Protein 6XFK (pdb70)

Structure (mmCIF, N/CA/C/O backbone):
data_6XFK
#
_entry.id   6XFK
#
_cell.length_a   36.313
_cell.length_b   36.313
_cell.length_c   221.602
_cell.angle_alpha   90.000
_cell.angle_beta   90.000
_cell.angle_gamma   120.000
#
_symmetry.space_group_name_H-M   'P 65 2 2'
#
loop_
_entity.id
_entity.type
_entity.pdbx_description
1 polymer 'Type 3 secretion system pilotin'
2 polymer 'Type 3 secretion system secretin'
3 non-polymer 'SULFATE ION'
4 water water
#
loop_
_atom_site.group_PDB
_atom_site.id
_atom_site.type_symbol
_atom_site.label_atom_id
_atom_site.label_alt_id
_atom_site.label_comp_id
_atom_site.label_asym_id
_atom_site.label_entity_id
_atom_site.label_seq_id
_atom_site.pdbx_PDB_ins_code
_atom_site.Cartn_x
_atom_site.Cartn_y
_atom_site.Cartn_z
_atom_site.occupancy
_atom_site.B_iso_or_equiv
_atom_site.auth_seq_id
_atom_site.auth_comp_id
_atom_site.auth_asym_id
_atom_site.auth_atom_id
_atom_site.pdbx_PDB_model_num
ATOM 1 N N . PHE A 1 5 ? -3.514 29.522 15.716 1.00 71.70 84 PHE A N 1
ATOM 2 C CA . PHE A 1 5 ? -2.964 28.127 15.816 1.00 69.02 84 PHE A CA 1
ATOM 3 C C . PHE A 1 5 ? -4.062 27.059 15.748 1.00 67.07 84 PHE A C 1
ATOM 4 O O . PHE A 1 5 ? -3.831 25.919 15.216 1.00 57.37 84 PHE A O 1
ATOM 12 N N . CYS A 1 6 ? -5.191 27.328 16.401 1.00 71.07 85 CYS A N 1
ATOM 13 C CA . CYS A 1 6 ? -6.300 26.354 16.465 1.00 71.88 85 CYS A CA 1
ATOM 14 C C . CYS A 1 6 ? -6.836 26.120 15.036 1.00 70.60 85 CYS A C 1
ATOM 15 O O . CYS A 1 6 ? -7.027 24.885 14.634 1.00 61.43 85 CYS A O 1
ATOM 18 N N . GLU A 1 7 ? -6.967 27.181 14.227 1.00 70.23 86 GLU A N 1
ATOM 19 C CA . GLU A 1 7 ? -7.464 27.007 12.835 1.00 71.09 86 GLU A CA 1
ATOM 20 C C . GLU A 1 7 ? -6.393 26.291 12.001 1.00 66.79 86 GLU A C 1
ATOM 21 O O . GLU A 1 7 ? -6.756 25.410 11.112 1.00 60.69 86 GLU A O 1
ATOM 27 N N . LYS A 1 8 ? -5.125 26.665 12.199 1.00 61.86 87 LYS A N 1
ATOM 28 C CA . LYS A 1 8 ? -3.968 26.053 11.467 1.00 61.82 87 LYS A CA 1
ATOM 29 C C . LYS A 1 8 ? -3.980 24.53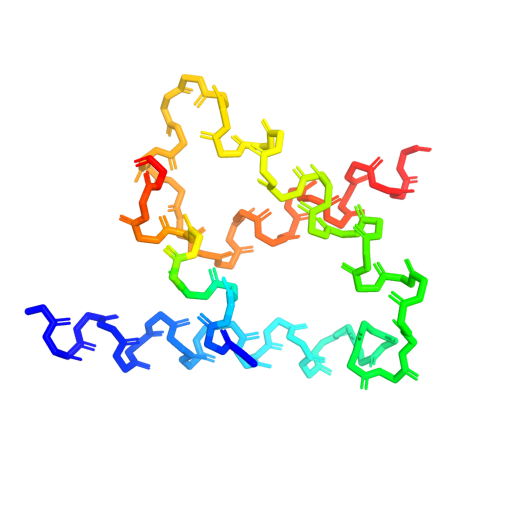4 11.704 1.00 55.15 87 LYS A C 1
ATOM 30 O O . LYS A 1 8 ? -3.775 23.726 10.755 1.00 53.03 87 LYS A O 1
ATOM 36 N N . TYR A 1 9 ? -4.181 24.145 12.955 1.00 51.18 88 TYR A N 1
ATOM 37 C CA . TYR A 1 9 ? -4.333 22.733 13.342 1.00 52.65 88 TYR A CA 1
ATOM 38 C C . TYR A 1 9 ? -5.477 22.044 12.561 1.00 51.08 88 TYR A C 1
ATOM 39 O O . TYR A 1 9 ? -5.228 20.951 12.059 1.00 44.86 88 TYR A O 1
ATOM 48 N N . LYS A 1 10 ? -6.708 22.589 12.605 1.00 53.55 89 LYS A N 1
ATOM 49 C CA . LYS A 1 10 ? -7.892 21.944 11.948 1.00 53.20 89 LYS A CA 1
ATOM 50 C C . LYS A 1 10 ? -7.556 21.765 10.474 1.00 51.67 89 LYS A C 1
ATOM 51 O O . LYS A 1 10 ? -7.870 20.700 9.891 1.00 51.69 89 LYS A O 1
ATOM 53 N N . GLN A 1 11 ? -6.918 22.746 9.853 1.00 50.56 90 GLN A N 1
ATOM 54 C CA . GLN A 1 11 ? -6.546 22.671 8.411 1.00 52.46 90 GLN A CA 1
ATOM 55 C C . GLN A 1 11 ? -5.438 21.641 8.101 1.00 47.55 90 GLN A C 1
ATOM 56 O O . GLN A 1 11 ? -5.462 21.005 6.986 1.00 39.41 90 GLN A O 1
ATOM 62 N N . THR A 1 12 ? -4.444 21.496 8.991 1.00 42.16 91 THR A N 1
ATOM 63 C CA . THR A 1 12 ? -3.402 20.458 8.902 1.00 39.41 91 THR A CA 1
ATOM 64 C C . THR A 1 12 ? -4.075 19.086 9.033 1.00 38.90 91 THR A C 1
ATOM 65 O O . THR A 1 12 ? -3.710 18.127 8.245 1.00 34.54 91 THR A O 1
ATOM 69 N N . LYS A 1 13 ? -5.032 18.947 9.958 1.00 36.61 92 LYS A N 1
ATOM 70 C CA . LYS A 1 13 ? -5.740 17.643 10.105 1.00 37.72 92 LYS A CA 1
ATOM 71 C C . LYS A 1 13 ? -6.480 17.358 8.798 1.00 37.68 92 LYS A C 1
ATOM 72 O O . LYS A 1 13 ? -6.561 16.177 8.393 1.00 40.45 92 LYS A O 1
ATOM 74 N N . GLU A 1 14 ? -7.132 18.369 8.197 1.00 38.99 93 GLU A N 1
ATOM 75 C CA . GLU A 1 14 ? -7.935 18.127 6.968 1.00 41.48 93 GLU A CA 1
ATOM 76 C C . GLU A 1 14 ? -7.018 17.618 5.845 1.00 38.14 93 GLU A C 1
ATOM 77 O O . GLU A 1 14 ? -7.403 16.667 5.056 1.00 38.02 93 GLU A O 1
ATOM 83 N N . GLN A 1 15 ? -5.855 18.244 5.697 1.00 37.77 94 GLN A N 1
ATOM 84 C CA . GLN A 1 15 ? -4.873 17.875 4.660 1.00 40.08 94 GLN A CA 1
ATOM 85 C C . GLN A 1 15 ? -4.403 16.458 4.873 1.00 37.73 94 GLN A C 1
ATOM 86 O O . GLN A 1 15 ? -4.305 15.692 3.868 1.00 37.91 94 GLN A O 1
ATOM 92 N N . ALA A 1 16 ? -4.139 16.103 6.124 1.00 34.75 95 ALA A N 1
ATOM 93 C CA . ALA A 1 16 ? -3.688 14.737 6.454 1.00 34.22 95 ALA A CA 1
ATOM 94 C C . ALA A 1 16 ? -4.801 13.765 6.048 1.00 36.21 95 ALA A C 1
ATOM 95 O O . ALA A 1 16 ? -4.496 12.692 5.401 1.00 35.31 95 ALA A O 1
ATOM 97 N N . LEU A 1 17 ? -6.053 14.126 6.294 1.00 34.78 96 LEU A N 1
ATOM 98 C CA . LEU A 1 17 ? -7.178 13.222 6.020 1.00 37.83 96 LEU A CA 1
ATOM 99 C C . LEU A 1 17 ? -7.203 12.899 4.533 1.00 36.40 96 LEU A C 1
ATOM 100 O O . LEU A 1 17 ? -7.345 11.698 4.202 1.00 33.43 96 LEU A O 1
ATOM 105 N N . THR A 1 18 ? -7.142 13.930 3.685 1.00 34.31 97 THR A N 1
ATOM 106 C CA . THR A 1 18 ? -7.169 13.752 2.219 1.00 34.83 97 THR A CA 1
ATOM 107 C C . THR A 1 18 ? -6.034 12.820 1.783 1.00 34.25 97 THR A C 1
ATOM 108 O O . THR A 1 18 ? -6.255 11.929 0.911 1.00 31.57 97 THR A O 1
ATOM 112 N N . PHE A 1 19 ? -4.809 12.980 2.293 1.00 32.29 98 PHE A N 1
ATOM 113 C CA . PHE A 1 19 ? -3.687 12.097 1.927 1.00 32.28 98 PHE A CA 1
ATOM 114 C C . PHE A 1 19 ? -4.049 10.636 2.308 1.00 35.02 98 PHE A C 1
ATOM 115 O O . PHE A 1 19 ? -3.822 9.668 1.538 1.00 36.16 98 PHE A O 1
ATOM 123 N N . PHE A 1 20 ? -4.606 10.413 3.501 1.00 34.34 99 PHE A N 1
ATOM 124 C CA . PHE A 1 20 ? -4.960 9.032 3.925 1.00 36.15 99 PHE A CA 1
ATOM 125 C C . PHE A 1 20 ? -6.165 8.469 3.163 1.00 39.42 99 PHE A C 1
ATOM 126 O O . PHE A 1 20 ? -6.221 7.224 3.059 1.00 39.00 99 PHE A O 1
ATOM 134 N N . GLN A 1 21 ? -7.037 9.307 2.601 1.00 38.32 100 GLN A N 1
ATOM 135 C CA . GLN A 1 21 ? -8.114 8.822 1.709 1.00 37.38 100 GLN A CA 1
ATOM 136 C C . GLN A 1 21 ? -7.503 8.412 0.361 1.00 38.65 100 GLN A C 1
ATOM 137 O O . GL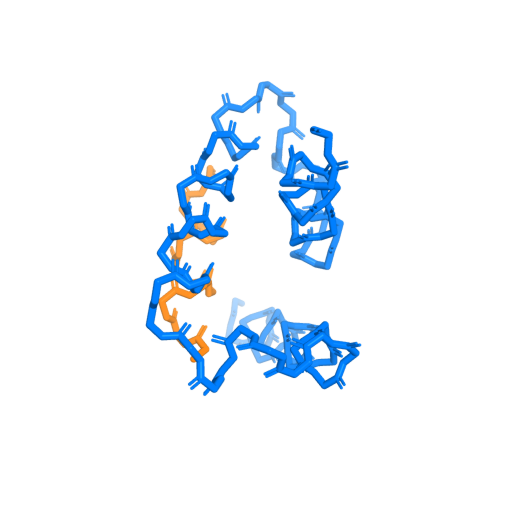N A 1 21 ? -8.033 7.491 -0.247 1.00 39.21 100 GLN A O 1
ATOM 143 N N . GLU A 1 22 ? -6.452 9.107 -0.094 1.00 35.46 101 GLU A N 1
ATOM 144 C CA . GLU A 1 22 ? -5.707 8.827 -1.332 1.00 35.82 101 GLU A CA 1
ATOM 145 C C . GLU A 1 22 ? -4.858 7.561 -1.180 1.00 37.67 101 GLU A C 1
ATOM 146 O O . GLU A 1 22 ? -4.666 6.878 -2.220 1.00 39.31 101 GLU A O 1
ATOM 152 N N . HIS A 1 23 ? -4.473 7.212 0.037 1.00 34.28 102 HIS A N 1
ATOM 153 C CA . HIS A 1 23 ? -3.569 6.109 0.366 1.00 36.44 102 HIS A CA 1
ATOM 154 C C . HIS A 1 23 ? -4.168 5.284 1.484 1.00 37.78 102 HIS A C 1
ATOM 155 O O . HIS A 1 23 ? -3.634 5.299 2.581 1.00 36.89 102 HIS A O 1
ATOM 162 N N . PRO A 1 24 ? -5.295 4.564 1.272 1.00 43.47 103 PRO A N 1
ATOM 163 C CA . PRO A 1 24 ? -6.023 4.001 2.411 1.00 46.16 103 PRO A CA 1
ATOM 164 C C . PRO A 1 24 ? -5.270 2.869 3.129 1.00 47.69 103 PRO A C 1
ATOM 165 O O . PRO A 1 24 ? -5.619 2.584 4.225 1.00 50.12 103 PRO A O 1
ATOM 169 N N . GLN A 1 25 ? -4.274 2.247 2.478 1.00 47.55 104 GLN A N 1
ATOM 170 C CA . GLN A 1 25 ? -3.488 1.145 3.087 1.00 50.36 104 GLN A CA 1
ATOM 171 C C . GLN A 1 25 ? -2.987 1.551 4.474 1.00 49.78 104 GLN A C 1
ATOM 172 O O . GLN A 1 25 ? -2.948 0.676 5.348 1.00 54.87 104 GLN A O 1
ATOM 178 N N . TYR A 1 26 ? -2.607 2.815 4.691 1.00 48.03 105 TYR A N 1
ATOM 179 C CA . TYR A 1 26 ? -1.891 3.220 5.919 1.00 49.03 105 TYR A CA 1
ATOM 180 C C . TYR A 1 26 ? -2.832 3.149 7.133 1.00 52.91 105 TYR A C 1
ATOM 181 O O . TYR A 1 26 ? -2.335 2.855 8.206 1.00 62.41 105 TYR A O 1
ATOM 190 N N . MET A 1 27 ? -4.132 3.388 6.973 1.00 53.15 106 MET A N 1
ATOM 191 C CA . MET A 1 27 ? -5.090 3.423 8.118 1.00 56.68 106 MET A CA 1
ATOM 192 C C . MET A 1 27 ? -5.694 2.024 8.281 1.00 58.55 106 MET A C 1
ATOM 193 O O . MET A 1 27 ? -6.477 1.789 9.230 1.00 61.52 106 MET A O 1
ATOM 198 N N . ARG A 1 28 ? -5.307 1.100 7.410 1.00 59.81 107 ARG A N 1
ATOM 199 C CA . ARG A 1 28 ? -5.742 -0.315 7.485 1.00 62.43 107 ARG A CA 1
ATOM 200 C C . ARG A 1 28 ? -4.643 -1.199 8.079 1.00 64.25 107 ARG A C 1
ATOM 201 O O . ARG A 1 28 ? -4.985 -2.322 8.504 1.00 67.47 107 ARG A O 1
ATOM 209 N N . SER A 1 29 ? -3.378 -0.783 8.034 1.00 59.08 108 SER A N 1
ATOM 210 C CA . SER A 1 29 ? -2.213 -1.664 8.302 1.00 61.41 108 SER A CA 1
ATOM 211 C C . SER A 1 29 ? -1.250 -1.021 9.285 1.00 59.82 108 SER A C 1
ATOM 212 O O . SER A 1 29 ? -0.632 -0.039 8.898 1.00 54.92 108 SER A O 1
ATOM 215 N N . LYS A 1 30 ? -1.069 -1.646 10.446 1.00 62.96 109 LYS A N 1
ATOM 216 C CA . LYS A 1 30 ? -0.149 -1.202 11.528 1.00 63.30 109 LYS A CA 1
ATOM 217 C C . LYS A 1 30 ? 1.293 -1.145 10.999 1.00 62.29 109 LYS A C 1
ATOM 218 O O . LYS A 1 30 ? 1.934 -0.092 11.190 1.00 58.33 109 LYS A O 1
ATOM 220 N N . GLU A 1 31 ? 1.771 -2.198 10.320 1.00 63.46 110 GLU A N 1
ATOM 221 C CA . GLU A 1 31 ? 3.161 -2.279 9.784 1.00 64.67 110 GLU A CA 1
ATOM 222 C C . GLU A 1 31 ? 3.386 -1.110 8.801 1.00 59.27 110 GLU A C 1
ATOM 223 O O . GLU A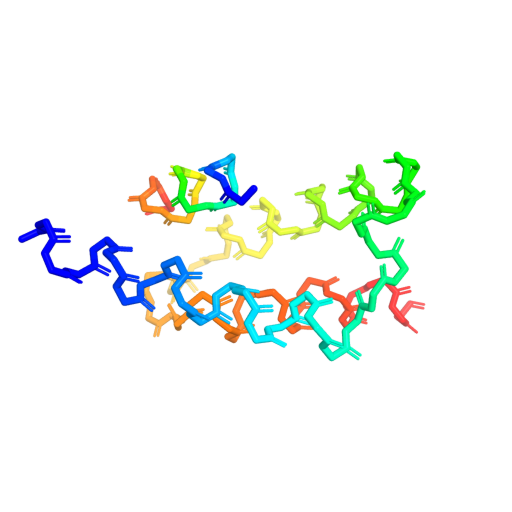 1 31 ? 4.439 -0.476 8.876 1.00 58.30 110 GLU A O 1
ATOM 229 N N . ASP A 1 32 ? 2.433 -0.825 7.909 1.00 55.02 111 ASP A N 1
ATOM 230 C CA . ASP A 1 32 ? 2.604 0.211 6.859 1.00 53.18 111 ASP A CA 1
ATOM 231 C C . ASP A 1 32 ? 2.669 1.603 7.522 1.00 49.00 111 ASP A C 1
ATOM 232 O O . ASP A 1 32 ? 3.505 2.443 7.128 1.00 47.75 111 ASP A O 1
ATOM 237 N N . GLU A 1 33 ? 1.739 1.845 8.434 1.00 51.02 112 GLU A N 1
ATOM 238 C CA . GLU A 1 33 ? 1.634 3.096 9.249 1.00 50.95 112 GLU A CA 1
ATOM 239 C C . GLU A 1 33 ? 2.981 3.315 9.951 1.00 48.74 112 GLU A C 1
ATOM 240 O O . GLU A 1 33 ? 3.442 4.437 9.969 1.00 46.87 112 GLU A O 1
ATOM 246 N N . GLU A 1 34 ? 3.596 2.266 10.470 1.00 52.33 113 GLU A N 1
ATOM 247 C CA . GLU A 1 34 ? 4.893 2.298 11.198 1.00 55.34 113 GLU A CA 1
ATOM 248 C C . GLU A 1 34 ? 6.011 2.706 10.233 1.00 53.30 113 GLU A C 1
ATOM 249 O O . GLU A 1 34 ? 6.801 3.600 10.565 1.00 49.77 113 GLU A O 1
ATOM 255 N N . GLN A 1 35 ? 6.096 2.038 9.084 1.00 51.09 114 GLN A N 1
ATOM 256 C CA . GLN A 1 35 ? 7.147 2.327 8.076 1.00 50.64 114 GLN A CA 1
ATOM 257 C C . GLN A 1 35 ? 7.020 3.801 7.646 1.00 46.06 114 GLN A C 1
ATOM 258 O O . GLN A 1 35 ? 8.046 4.469 7.544 1.00 46.83 114 GLN A O 1
ATOM 260 N N . LEU A 1 36 ? 5.794 4.254 7.369 1.00 43.78 115 LEU A N 1
ATOM 261 C CA . LEU A 1 36 ? 5.492 5.636 6.933 1.00 40.92 115 LEU A CA 1
ATOM 262 C C . LEU A 1 36 ? 5.912 6.628 8.018 1.00 41.35 115 LEU A C 1
ATOM 263 O O . LEU A 1 36 ? 6.597 7.617 7.681 1.00 38.82 115 LEU A O 1
ATOM 268 N N . MET A 1 37 ? 5.516 6.387 9.262 1.00 40.85 116 MET A N 1
ATOM 269 C CA . MET A 1 37 ? 5.916 7.268 10.411 1.00 41.43 116 MET A CA 1
ATOM 270 C C . MET A 1 37 ? 7.450 7.305 10.459 1.00 41.88 116 MET A C 1
ATOM 271 O O . MET A 1 37 ? 7.974 8.383 10.630 1.00 39.72 116 MET A O 1
ATOM 276 N N . THR A 1 38 ? 8.174 6.199 10.252 1.00 45.64 117 THR A N 1
ATOM 277 C CA . THR A 1 38 ? 9.660 6.224 10.298 1.00 46.81 117 THR A CA 1
ATOM 278 C C . THR A 1 38 ? 10.196 7.192 9.225 1.00 46.34 117 THR A C 1
ATOM 279 O O . THR A 1 38 ? 11.072 8.062 9.552 1.00 44.88 117 THR A O 1
ATOM 283 N N . GLU A 1 39 ? 9.703 7.096 7.992 1.00 44.37 118 GLU A N 1
ATOM 284 C CA . GLU A 1 39 ? 10.158 7.987 6.884 1.00 45.20 118 GLU A CA 1
ATOM 285 C C . GLU A 1 39 ? 9.670 9.414 7.108 1.00 40.55 118 GLU A C 1
ATOM 286 O O . GLU A 1 39 ? 10.379 10.325 6.770 1.00 41.13 118 GLU A O 1
ATOM 292 N N . PHE A 1 40 ? 8.464 9.577 7.628 1.00 38.28 119 PHE A N 1
ATOM 293 C CA . PHE A 1 40 ? 7.890 10.904 7.947 1.00 36.32 119 PHE A CA 1
ATOM 294 C C . PHE A 1 40 ? 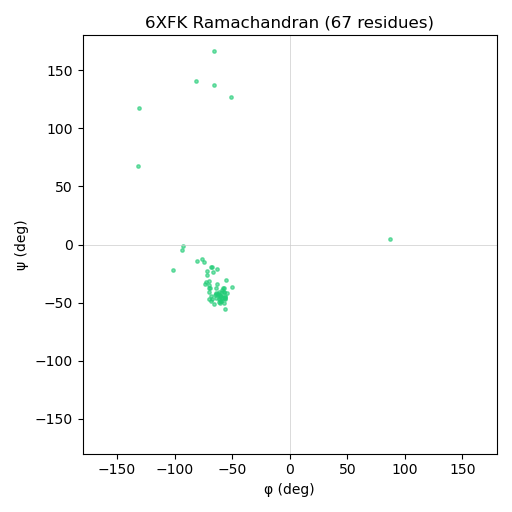8.8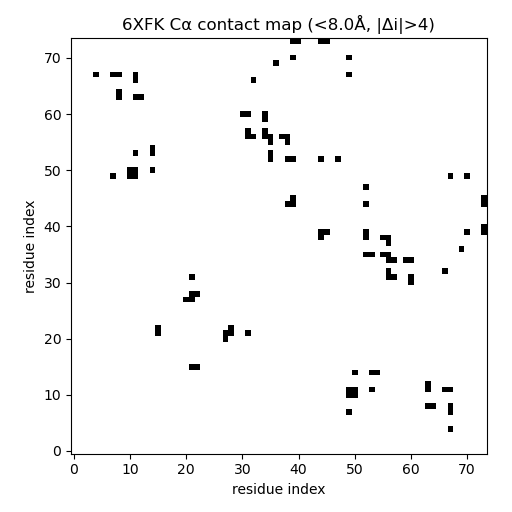20 11.668 8.903 1.00 37.54 119 PHE A C 1
ATOM 295 O O . PHE A 1 40 ? 9.160 12.794 8.611 1.00 35.34 119 PHE A O 1
ATOM 303 N N . LYS A 1 41 ? 9.303 11.034 9.974 1.00 39.16 120 LYS A N 1
ATOM 304 C CA . LYS A 1 41 ? 10.233 11.690 10.936 1.00 41.92 120 LYS A CA 1
ATOM 305 C C . LYS A 1 41 ? 11.537 12.021 10.214 1.00 41.78 120 LYS A C 1
ATOM 306 O O . LYS A 1 41 ? 12.069 13.098 10.473 1.00 42.78 120 LYS A O 1
ATOM 312 N N . LYS A 1 42 ? 11.987 11.157 9.313 1.00 43.44 121 LYS A N 1
ATOM 313 C CA . LYS A 1 42 ? 13.266 11.342 8.603 1.00 46.30 121 LYS A CA 1
ATOM 314 C C . LYS A 1 42 ? 13.114 12.540 7.679 1.00 42.78 121 LYS A C 1
ATOM 315 O O . LYS A 1 42 ? 14.056 13.312 7.569 1.00 43.26 121 LYS A O 1
ATOM 321 N N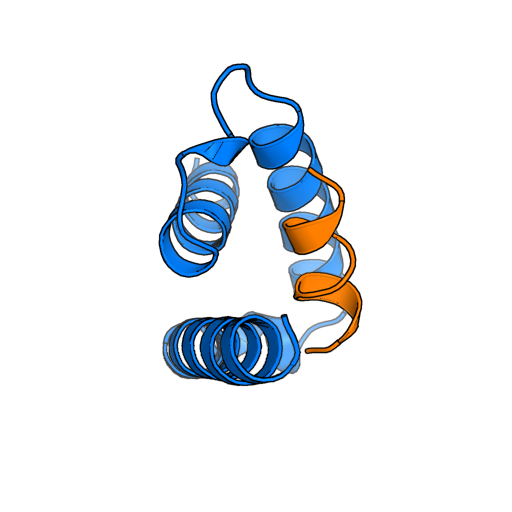 . VAL A 1 43 ? 11.997 12.642 6.956 1.00 39.27 122 VAL A N 1
ATOM 322 C CA . VAL A 1 43 ? 11.769 13.849 6.122 1.00 36.87 122 VAL A CA 1
ATOM 323 C C . VAL A 1 43 ? 11.824 15.078 7.027 1.00 36.53 122 VAL A C 1
ATOM 324 O O . VAL A 1 43 ? 12.379 16.146 6.624 1.00 36.37 122 VAL A O 1
ATOM 328 N N . LEU A 1 44 ? 11.141 15.009 8.181 1.00 34.46 123 LEU A N 1
ATOM 329 C CA . LEU A 1 44 ? 10.993 16.213 9.033 1.00 35.98 123 LEU A CA 1
ATOM 330 C C . LEU A 1 44 ? 12.380 16.598 9.594 1.00 37.67 123 LEU A C 1
ATOM 331 O O . LEU A 1 44 ? 12.510 17.728 9.973 1.00 40.73 123 LEU A O 1
ATOM 336 N N . LEU A 1 45 ? 13.323 15.664 9.682 1.00 42.14 124 LEU A N 1
ATOM 337 C CA . LEU A 1 45 ? 14.711 15.942 10.165 1.00 45.15 124 LEU A CA 1
ATOM 338 C C . LEU A 1 45 ? 15.495 16.685 9.080 1.00 43.87 124 LEU A C 1
ATOM 339 O O . LEU A 1 45 ? 16.511 17.269 9.398 1.00 43.12 124 LEU A O 1
ATOM 344 N N . GLU A 1 46 ? 15.019 16.707 7.833 1.00 40.79 125 GLU A N 1
ATOM 345 C CA . GLU A 1 46 ? 15.708 17.425 6.720 1.00 40.61 125 GLU A CA 1
ATOM 346 C C . GLU A 1 46 ? 15.699 18.934 6.983 1.00 38.51 125 GLU A C 1
ATOM 347 O O . GLU A 1 46 ? 14.672 19.499 7.346 1.00 37.53 125 GLU A O 1
ATOM 353 N N . PRO A 1 47 ? 16.824 19.635 6.741 1.00 40.12 126 PRO A N 1
ATOM 354 C CA . PRO A 1 47 ? 16.842 21.099 6.683 1.00 40.16 126 PRO A CA 1
ATOM 355 C C . PRO A 1 47 ? 15.810 21.754 5.769 1.00 40.53 126 PRO A C 1
ATOM 356 O O . PRO A 1 47 ? 15.627 21.319 4.566 1.00 38.10 126 PRO A O 1
ATOM 360 N N . GLY A 1 48 ? 15.035 22.695 6.309 1.00 36.08 127 GLY A N 1
ATOM 361 C CA . GLY A 1 48 ? 13.966 23.311 5.484 1.00 35.87 127 GLY A CA 1
ATOM 362 C C . GLY A 1 48 ? 12.661 22.567 5.500 1.00 32.44 127 GLY A C 1
ATOM 363 O O . GLY A 1 48 ? 11.727 22.954 4.789 1.00 31.70 127 GLY A O 1
ATOM 364 N N . SER A 1 49 ? 12.526 21.512 6.295 1.00 34.90 128 SER A N 1
ATOM 365 C CA . SER A 1 49 ? 11.258 20.751 6.405 1.00 35.47 128 SER A CA 1
ATOM 366 C C . SER A 1 49 ? 10.124 21.629 6.963 1.00 35.98 128 SER A C 1
ATOM 367 O O . SER A 1 49 ? 8.982 21.419 6.546 1.00 35.88 128 SER A O 1
ATOM 370 N N . LYS A 1 50 ? 10.457 22.709 7.646 1.00 37.14 129 LYS A N 1
ATOM 371 C CA . LYS A 1 50 ? 9.463 23.730 8.110 1.00 39.70 129 LYS A CA 1
ATOM 372 C C . LYS A 1 50 ? 8.653 24.252 6.914 1.00 35.82 129 LYS A C 1
ATOM 373 O O . LYS A 1 50 ? 7.516 24.631 7.087 1.00 36.70 129 LYS A O 1
ATOM 379 N N . ASN A 1 51 ? 9.236 24.285 5.712 1.00 34.47 130 ASN A N 1
ATOM 380 C CA . ASN A 1 51 ? 8.648 24.898 4.504 1.00 34.15 130 ASN A CA 1
ATOM 381 C C . ASN A 1 51 ? 7.641 23.947 3.858 1.00 34.51 130 ASN A C 1
ATOM 382 O O . ASN A 1 51 ? 6.842 24.393 3.065 1.00 32.87 130 ASN A O 1
ATOM 387 N N . LEU A 1 52 ? 7.637 22.670 4.233 1.00 34.20 131 LEU A N 1
ATOM 388 C CA . LEU A 1 52 ? 6.716 21.687 3.613 1.00 32.77 131 LEU A CA 1
ATOM 389 C C . LEU A 1 52 ? 5.344 21.815 4.271 1.00 33.74 131 LEU A C 1
ATOM 390 O O . LEU A 1 52 ? 5.317 21.992 5.473 1.00 32.37 131 LEU A O 1
ATOM 395 N N . SER A 1 53 ? 4.286 21.705 3.492 1.00 31.54 132 SER A N 1
ATOM 396 C CA . SER A 1 53 ? 2.914 21.398 4.002 1.00 31.13 132 SER A CA 1
ATOM 397 C C . SER A 1 53 ? 2.914 19.967 4.582 1.00 28.92 132 SER A C 1
ATOM 398 O O . SER A 1 53 ? 3.776 19.090 4.211 1.00 27.5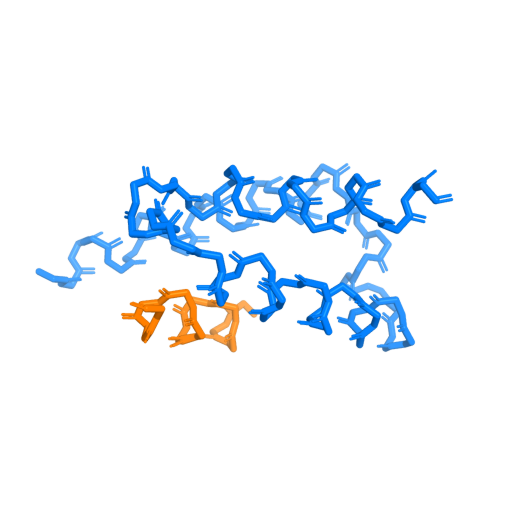2 132 SER A O 1
ATOM 401 N N . ILE A 1 54 ? 1.872 19.602 5.331 1.00 28.45 133 ILE A N 1
ATOM 402 C CA . ILE A 1 54 ? 1.846 18.207 5.824 1.00 27.73 133 ILE A CA 1
ATOM 403 C C . ILE A 1 54 ? 1.603 17.252 4.661 1.00 27.56 133 ILE A C 1
ATOM 404 O O . ILE A 1 54 ? 2.127 16.111 4.683 1.00 27.67 133 ILE A O 1
ATOM 409 N N . TYR A 1 55 ? 0.807 17.667 3.695 1.00 28.14 134 TYR A N 1
ATOM 410 C CA . TYR A 1 55 ? 0.589 16.858 2.474 1.00 30.68 134 TYR A CA 1
ATOM 411 C C . TYR A 1 55 ? 1.940 16.556 1.773 1.00 28.46 134 TYR A C 1
ATOM 412 O O . TYR A 1 55 ? 2.234 15.389 1.422 1.00 28.75 134 TYR A O 1
ATOM 421 N N . GLN A 1 56 ? 2.738 17.611 1.561 1.00 29.88 135 GLN A N 1
ATOM 422 C CA . GLN A 1 56 ? 4.070 17.468 0.917 1.00 30.15 135 GLN A CA 1
ATOM 423 C C . GLN A 1 56 ? 4.933 16.522 1.738 1.00 29.15 135 GLN A C 1
ATOM 424 O O . GLN A 1 56 ? 5.720 15.758 1.091 1.00 30.22 135 GLN A O 1
ATOM 430 N N . THR A 1 57 ? 4.887 16.567 3.072 1.00 27.73 136 THR A N 1
ATOM 431 C CA . THR A 1 57 ? 5.698 15.737 3.975 1.00 28.54 136 THR A CA 1
ATOM 432 C C . THR A 1 57 ? 5.229 14.281 3.848 1.00 30.88 136 THR A C 1
ATOM 433 O O . THR A 1 57 ? 6.077 13.374 3.675 1.00 30.96 136 THR A O 1
ATOM 437 N N . LEU A 1 58 ? 3.926 14.069 3.929 1.00 29.18 137 LEU A N 1
ATOM 438 C CA . LEU A 1 58 ? 3.373 12.708 3.796 1.00 31.08 137 LEU A CA 1
ATOM 439 C C . LEU A 1 58 ? 3.721 12.126 2.433 1.00 30.95 137 LEU A C 1
ATOM 440 O O . LEU A 1 58 ? 4.072 10.922 2.359 1.00 33.09 137 LEU A O 1
ATOM 445 N N . LEU A 1 59 ? 3.576 12.894 1.366 1.00 30.83 138 LEU A N 1
ATOM 446 C CA . LEU A 1 59 ? 3.852 12.358 0.016 1.00 32.51 138 LEU A CA 1
ATOM 447 C C . LEU A 1 59 ? 5.353 12.003 -0.113 1.00 33.41 138 LEU A C 1
ATOM 448 O O . LEU A 1 59 ? 5.698 10.880 -0.661 1.00 32.74 138 LEU A O 1
ATOM 453 N N . ALA A 1 60 ? 6.242 12.865 0.363 1.00 31.99 139 ALA A N 1
ATOM 454 C CA . ALA A 1 60 ? 7.712 12.619 0.377 1.00 35.56 139 ALA A CA 1
ATOM 455 C C . ALA A 1 60 ? 8.022 11.320 1.120 1.00 35.65 139 ALA A C 1
ATOM 456 O O . ALA A 1 60 ? 8.832 10.448 0.644 1.00 38.50 139 ALA A O 1
ATOM 458 N N . ALA A 1 61 ? 7.407 11.136 2.271 1.00 34.13 140 ALA A N 1
ATOM 459 C CA . ALA A 1 61 ? 7.645 9.940 3.099 1.00 36.15 140 ALA A CA 1
ATOM 460 C C . ALA A 1 61 ? 7.178 8.667 2.368 1.00 39.45 140 ALA A C 1
ATOM 461 O O . ALA A 1 61 ? 7.925 7.628 2.406 1.00 42.54 140 ALA A O 1
ATOM 463 N N . HIS A 1 62 ? 5.975 8.711 1.780 1.00 37.83 141 HIS A N 1
ATOM 464 C CA . HIS A 1 62 ? 5.399 7.592 0.975 1.00 37.31 141 HIS A CA 1
ATOM 465 C C . HIS A 1 62 ? 6.308 7.307 -0.247 1.00 38.85 141 HIS A C 1
ATOM 466 O O . HIS A 1 62 ? 6.649 6.122 -0.510 1.00 41.32 141 HIS A O 1
ATOM 473 N N . GLU A 1 63 ? 6.730 8.335 -0.972 1.00 39.79 142 GLU A N 1
ATOM 474 C CA . GLU A 1 63 ? 7.705 8.181 -2.089 1.00 44.24 142 GLU A CA 1
ATOM 475 C C . GLU A 1 63 ? 9.012 7.539 -1.617 1.00 47.57 142 GLU A C 1
ATOM 476 O O . GLU A 1 63 ? 9.520 6.663 -2.358 1.00 48.95 142 GLU A O 1
ATOM 482 N N . ARG A 1 64 ? 9.502 7.850 -0.416 1.00 45.49 143 ARG A N 1
ATOM 483 C CA . ARG A 1 64 ? 10.724 7.199 0.134 1.00 52.67 143 ARG A CA 1
ATOM 484 C C . ARG A 1 64 ? 10.485 5.699 0.335 1.00 56.14 143 ARG A C 1
ATOM 485 O O . ARG A 1 64 ? 11.460 4.966 0.107 1.00 58.75 143 ARG A O 1
ATOM 493 N N . LEU A 1 65 ? 9.272 5.241 0.692 1.00 56.38 144 LEU A N 1
ATOM 494 C CA . LEU A 1 65 ? 8.921 3.789 0.764 1.00 63.60 144 LEU A CA 1
ATOM 495 C C . LEU A 1 65 ? 8.791 3.192 -0.649 1.00 66.63 144 LEU A C 1
ATOM 496 O O . LEU A 1 65 ? 9.025 2.009 -0.800 1.00 75.91 144 LEU A O 1
ATOM 501 N N . GLN A 1 66 ? 8.345 3.957 -1.646 1.00 67.36 145 GLN A N 1
ATOM 502 C CA . GLN A 1 66 ? 8.171 3.467 -3.037 1.00 66.75 145 GLN A CA 1
ATOM 503 C C . GLN A 1 66 ? 9.558 3.377 -3.682 1.00 71.20 145 GLN A C 1
ATOM 504 O O . GLN A 1 66 ? 9.663 2.772 -4.760 1.00 73.68 145 GLN A O 1
ATOM 510 N N . ALA A 1 67 ? 10.571 3.963 -3.044 1.00 73.33 146 ALA A N 1
ATOM 511 C CA . ALA A 1 67 ? 11.997 3.830 -3.405 1.00 78.05 146 ALA A CA 1
ATOM 512 C C . ALA A 1 67 ? 12.565 2.599 -2.695 1.00 81.22 146 ALA A C 1
ATOM 513 O O . ALA A 1 67 ? 12.527 1.540 -3.317 1.00 89.07 146 ALA A O 1
ATOM 515 N N . LEU B 2 4 ? -5.093 10.064 13.281 1.00 43.22 546 LEU B N 1
ATOM 516 C CA . LEU B 2 4 ? -4.595 11.391 12.596 1.00 42.60 546 LEU B CA 1
ATOM 517 C C . LEU B 2 4 ? -3.760 12.233 13.549 1.00 44.36 546 LEU B C 1
ATOM 518 O O . LEU B 2 4 ? -2.888 13.040 13.067 1.00 41.44 546 LEU B O 1
ATOM 523 N N . GLN B 2 5 ? -4.151 12.263 14.820 1.00 46.92 547 GLN B N 1
ATOM 524 C CA . GLN B 2 5 ? -3.554 13.235 15.771 1.00 48.07 547 GLN B CA 1
ATOM 525 C C . GLN B 2 5 ? -2.047 13.019 15.856 1.00 42.44 547 GLN B C 1
ATOM 526 O O . GLN B 2 5 ? -1.360 14.047 15.954 1.00 43.79 547 GLN B O 1
ATOM 532 N N . LYS B 2 6 ? -1.546 11.780 15.888 1.00 43.36 548 LYS B N 1
ATOM 533 C CA . LYS B 2 6 ? -0.082 11.499 15.971 1.00 44.63 548 LYS B CA 1
ATOM 534 C C . LYS B 2 6 ? 0.658 12.146 14.797 1.00 40.76 548 LYS B C 1
ATOM 535 O O . LYS B 2 6 ? 1.766 12.710 15.030 1.00 37.44 548 LYS B O 1
ATOM 541 N N . TRP B 2 7 ? 0.063 12.165 13.593 1.00 35.87 549 TRP B N 1
ATOM 542 C CA . TRP B 2 7 ? 0.701 12.740 12.376 1.00 33.51 549 TRP B CA 1
ATOM 543 C C . TRP B 2 7 ? 0.777 14.262 12.524 1.00 31.67 549 TRP B C 1
ATOM 544 O O . TRP B 2 7 ? 1.826 14.828 12.250 1.00 30.24 549 TRP B O 1
ATOM 555 N N . VAL B 2 8 ? -0.318 14.877 12.944 1.00 32.12 550 VAL B N 1
ATOM 556 C CA . VAL B 2 8 ? -0.394 16.349 13.132 1.00 32.59 550 VAL B CA 1
ATOM 557 C C . VAL B 2 8 ? 0.605 16.777 14.224 1.00 34.75 550 VAL B C 1
ATOM 558 O O . VAL B 2 8 ? 1.332 17.755 13.962 1.00 32.68 550 VAL B O 1
ATOM 562 N N A ARG B 2 9 ? 0.655 16.072 15.377 0.50 33.04 551 ARG B N 1
ATOM 563 N N B ARG B 2 9 ? 0.592 16.101 15.392 0.50 35.49 551 ARG B N 1
ATOM 564 C CA A ARG B 2 9 ? 1.505 16.445 16.547 0.50 33.33 551 ARG B CA 1
ATOM 565 C CA B ARG B 2 9 ? 1.500 16.374 16.540 0.50 37.10 551 ARG B CA 1
ATOM 566 C C A ARG B 2 9 ? 2.993 16.283 16.180 0.50 32.37 551 ARG B C 1
ATOM 567 C C B ARG B 2 9 ? 2.944 16.378 16.014 0.50 34.23 551 ARG B C 1
ATOM 568 O O A ARG B 2 9 ? 3.806 17.056 16.702 0.50 30.98 551 ARG B O 1
ATOM 569 O O B ARG B 2 9 ? 3.633 17.388 16.166 0.50 31.69 551 ARG B O 1
ATOM 584 N N . VAL B 2 10 ? 3.351 15.308 15.338 1.00 31.48 552 VAL B N 1
ATOM 585 C CA . VAL B 2 10 ? 4.752 15.135 14.887 1.00 33.32 552 VAL B CA 1
ATOM 586 C C . VAL B 2 10 ? 5.070 16.276 13.909 1.00 32.67 552 VAL B C 1
ATOM 587 O O . VAL B 2 10 ? 6.184 16.924 14.031 1.00 33.42 552 VAL B O 1
ATOM 591 N N . TYR B 2 11 ? 4.149 16.545 12.991 1.00 30.31 553 TYR B N 1
ATOM 592 C CA . TYR B 2 11 ? 4.362 17.575 11.938 1.00 30.72 553 TYR B CA 1
ATOM 593 C C . TYR B 2 11 ? 4.597 18.941 12.616 1.00 32.16 553 TYR B C 1
ATOM 594 O O . TYR B 2 11 ? 5.516 19.656 12.226 1.00 31.70 553 TYR B O 1
ATOM 603 N N . LEU B 2 12 ? 3.750 19.323 13.571 1.00 31.21 554 LEU B N 1
ATOM 604 C CA . LEU B 2 12 ? 3.815 20.656 14.213 1.00 36.62 554 LEU B CA 1
ATOM 605 C C . LEU B 2 12 ? 5.093 20.799 15.056 1.00 36.32 554 LEU B C 1
ATOM 606 O O . LEU B 2 12 ? 5.448 21.927 15.344 1.00 38.46 554 LEU B O 1
ATOM 611 N N . ASP B 2 13 ? 5.746 19.698 15.433 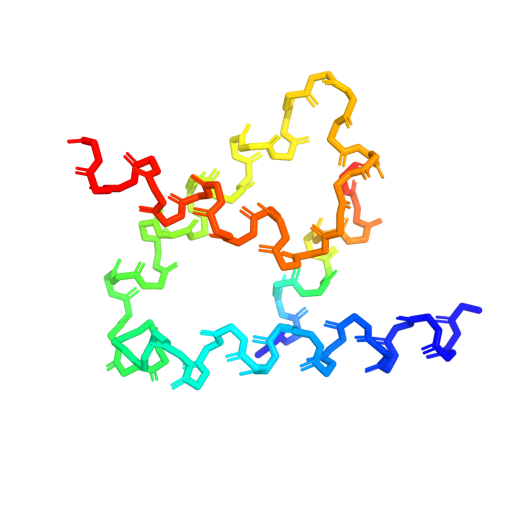1.00 35.54 555 ASP B N 1
ATOM 612 C CA . ASP B 2 13 ? 7.009 19.738 16.212 1.00 38.12 555 ASP B CA 1
ATOM 613 C C . ASP B 2 13 ? 8.270 19.686 15.313 1.00 38.92 555 ASP B C 1
ATOM 614 O O . ASP B 2 13 ? 9.360 19.815 15.849 1.00 44.42 555 ASP B O 1
ATOM 619 N N . ARG B 2 14 ? 8.179 19.516 14.002 1.00 39.76 556 ARG B N 1
ATOM 620 C CA . ARG B 2 14 ? 9.351 19.533 13.048 1.00 41.45 556 ARG B CA 1
ATOM 621 C C . ARG B 2 14 ? 10.274 20.749 13.250 1.00 49.92 556 ARG B C 1
ATOM 622 O O . ARG B 2 14 ? 9.748 21.896 13.337 1.00 49.41 556 ARG B O 1
#

Organism: Salmonella typhimurium (strain LT2 / SGSC1412 / ATCC 700720) (NCBI:txid99287)

GO terms:
  GO:0009279 cell outer membrane (C, EXP)

Radius of gyration: 11.51 Å; Cα contacts (8 Å, |Δi|>4): 57; chains: 2; bounding box: 25×30×20 Å

Secondary structure (DSSP, 8-state):
-HHHHHHHHHHHHHHHHHSTHHHH-HHHHHHHHHHHHHHHTSTTGGGS-HHHHHHHHHHHHH-/-HHHHHHHHH-

InterPro domains:
  IPR006830 InvH outer membrane lipoprotein [PF04741] (61-140)

Nearest PDB structures (foldseek):
  6xfk-assembly1_A  TM=1.016E+00  e=1.159E-08  Salmonella enterica subsp. enterica serovar Typhimurium str. LT2
  6xfj-assembly2_D  TM=8.993E-01  e=2.232E-06  Salmonella enterica subsp. enterica serovar Typhimurium str. LT2
  6xfl-assembly1_A  TM=7.795E-01  e=5.711E-06  Salmonella enterica subsp. enterica serovar Typhimurium str. LT2

B-factor: mean 48.27, std 15.3, range [27.51, 139.6]

Solvent-accessible surface area: 4878 Å² total; per-residue (Å²): 167,108,113,139,71,39,94,8,21,108,65,0,83,66,0,7,118,100,32,65,55,9,90,180,34,83,123,48,38,121,29,0,24,77,28,0,107,102,2,16,150,80,138,42,7,153,127,52,38,0,76,92,0,0,51,29,0,14,91,92,71,133,120,73,96,95,0,1,165,40,18,56,123,83

Sequence (74 aa):
FCEKYKQTKEQALTFFQEHPQYMRSKEDEEQLMTEFKKVLLEPGSKNLSIYQTLLAAHERLQALQKWVRRVYLDR

Foldseek 3Di:
DVVLVVVLVVLVVVLCVVVVVLVVDPVNVVQLVVLLVVCCVDPPVVVDRVNRSSVRSVVVVVD/DVVVVVVVVVD